Protein AF-A0A077KH22-F1 (afdb_monomer)

Solvent-accessible surface area (backbone atoms only — not comparable to full-atom values): 8901 Å² total; per-residue (Å²): 128,93,53,77,52,71,48,77,48,68,54,92,74,50,65,36,35,43,38,36,34,45,37,83,42,93,84,79,79,51,60,38,24,36,60,48,48,27,46,77,90,36,77,62,82,48,99,88,53,54,75,85,43,90,80,52,49,30,81,56,78,64,89,52,60,59,53,53,29,95,81,45,54,35,35,55,42,87,65,71,51,27,41,34,34,63,87,80,67,49,74,44,77,48,90,67,95,72,67,59,94,87,30,48,66,65,36,44,47,60,58,83,62,29,43,37,40,38,29,36,34,34,44,38,40,33,34,71,81,80,70,44,79,47,78,50,78,51,56,88,93,77,55,74,69,71,89,129

Mean predicted aligned error: 6.46 Å

Nearest PDB structures (foldseek):
  8iyj-assembly1_f  TM=4.810E-01  e=1.168E-01  Mus musculus
  2j04-assembly2_C  TM=4.618E-01  e=8.904E-02  Saccharomyces cerevisiae
  4czv-assembly2_B  TM=4.093E-01  e=1.233E-01  Neurospora crassa
  3va6-assembly1_A  TM=2.399E-01  e=5.466E-02  Bacteroides thetaiotaomicron
  4d0k-assembly1_A  TM=2.695E-01  e=8.904E-02  Thermochaetoides thermophila

Foldseek 3Di:
DDPQPKDWDADPPFRKIKIWGWDQPPPPRQIFIQIFIDHPNHTDDDPLQDNVDPNHGASADCPQEDQAAPVRQWGFDRRQTWIAGPVVRDIDHDHDPDDCPPWYWQHWDHDPQWIWTHTQFWTWIARNVVRDIDIDGHDPPPGGDDRD

Secondary structure (DSSP, 8-state):
-----EEEEE-SSSSEEEEEEEEE-TTT--EEEEEEEEETTEEPP-TT--TT-TT-SBSS--TT---B-TTSSEEEETTTTEEEETTT--EEE---SS-GGGS-EEEEEEETTEEEEEETTEEEEEETTTTEEEEEE--TTT------

Sequence (148 aa):
MQLNQLHIFKSKFHDIQLITTELDEPHYGYEIWKCRLYINGVVFHHEYLNYENKFFGLPENLENFVLESSNGKFVFIPYGLLVLNTENQELKKYDKTIENYNNKFISNLFLNDFLIVLNQRVICIVDMVKNRFIEEIYSYQKLVFEKM

Structure (mmCIF, N/CA/C/O backbone):
data_AF-A0A077KH22-F1
#
_entry.id   AF-A0A077KH22-F1
#
loop_
_atom_site.group_PDB
_atom_site.id
_atom_site.type_symbol
_atom_site.label_atom_id
_atom_site.label_alt_id
_atom_site.label_comp_id
_atom_site.label_asym_id
_atom_site.label_entity_id
_atom_site.label_seq_id
_atom_site.pdbx_PDB_ins_code
_atom_site.Cartn_x
_atom_site.Cartn_y
_atom_site.Cartn_z
_atom_site.occupancy
_atom_site.B_iso_or_equiv
_atom_site.auth_seq_id
_atom_site.auth_comp_id
_atom_site.auth_asym_id
_atom_site.auth_atom_id
_atom_site.pdbx_PDB_model_num
ATOM 1 N N . MET A 1 1 ? 7.320 -24.176 -11.252 1.00 42.28 1 MET A N 1
ATOM 2 C CA . MET A 1 1 ? 7.177 -25.219 -10.201 1.00 42.28 1 MET A CA 1
ATOM 3 C C . MET A 1 1 ? 6.332 -24.536 -9.144 1.00 42.28 1 MET A C 1
ATOM 5 O O . MET A 1 1 ? 6.756 -23.483 -8.713 1.00 42.28 1 MET A O 1
ATOM 9 N N . GLN A 1 2 ? 5.106 -24.993 -8.856 1.00 39.06 2 GLN A N 1
ATOM 10 C CA . GLN A 1 2 ? 4.107 -24.182 -8.130 1.00 39.06 2 GLN A CA 1
ATOM 11 C C . GLN A 1 2 ? 4.605 -23.718 -6.750 1.00 39.06 2 GLN A C 1
ATOM 13 O O . GLN A 1 2 ? 4.565 -24.481 -5.787 1.00 39.06 2 GLN A O 1
ATOM 18 N N . LEU A 1 3 ? 5.005 -22.452 -6.650 1.00 50.75 3 LEU A N 1
ATOM 19 C CA . LEU A 1 3 ? 5.062 -21.723 -5.392 1.00 50.75 3 LEU A CA 1
ATOM 20 C C . LEU A 1 3 ? 3.729 -20.991 -5.250 1.00 50.75 3 LEU A C 1
ATOM 22 O O . LEU A 1 3 ? 3.586 -19.841 -5.630 1.00 50.75 3 LEU A O 1
ATOM 26 N N . ASN A 1 4 ? 2.716 -21.685 -4.728 1.00 62.91 4 ASN A N 1
ATOM 27 C CA . ASN A 1 4 ? 1.493 -21.028 -4.259 1.00 62.91 4 ASN A CA 1
ATOM 28 C C . ASN A 1 4 ? 1.738 -20.483 -2.844 1.00 62.91 4 ASN A C 1
ATOM 30 O O . ASN A 1 4 ? 0.989 -20.798 -1.914 1.00 62.91 4 ASN A O 1
ATOM 34 N N . GLN A 1 5 ? 2.839 -19.753 -2.646 1.00 75.06 5 GLN A N 1
ATOM 35 C CA . GLN A 1 5 ? 3.127 -19.183 -1.343 1.00 75.06 5 GLN A CA 1
ATOM 36 C C . GLN A 1 5 ? 2.192 -17.996 -1.125 1.00 75.06 5 GLN A C 1
ATOM 38 O O . GLN A 1 5 ? 2.105 -17.057 -1.921 1.00 75.06 5 GLN A O 1
ATOM 43 N N . LEU A 1 6 ? 1.418 -18.101 -0.052 1.00 85.19 6 LEU A N 1
ATOM 44 C CA . LEU A 1 6 ? 0.426 -17.120 0.335 1.00 85.19 6 LEU A CA 1
ATOM 45 C C . LEU A 1 6 ? 0.990 -16.295 1.486 1.00 85.19 6 LEU A C 1
ATOM 47 O O . LEU A 1 6 ? 1.309 -16.839 2.544 1.00 85.19 6 LEU A O 1
ATOM 51 N N . HIS A 1 7 ? 1.077 -14.983 1.290 1.00 88.75 7 HIS A N 1
ATOM 52 C CA . HIS A 1 7 ? 1.524 -14.049 2.319 1.00 88.75 7 HIS A CA 1
ATOM 53 C C . HIS A 1 7 ? 0.345 -13.212 2.788 1.00 88.75 7 HIS A C 1
ATOM 55 O O . HIS A 1 7 ? -0.367 -12.611 1.981 1.00 88.75 7 HIS A O 1
ATOM 61 N N . ILE A 1 8 ? 0.133 -13.185 4.101 1.00 93.38 8 ILE A N 1
ATOM 62 C CA . ILE A 1 8 ? -0.979 -12.473 4.726 1.00 93.38 8 ILE A CA 1
ATOM 63 C C . ILE A 1 8 ? -0.416 -11.369 5.607 1.00 93.38 8 ILE A C 1
ATOM 65 O O . ILE A 1 8 ? 0.238 -11.642 6.612 1.00 93.38 8 ILE A O 1
ATOM 69 N N . PHE A 1 9 ? -0.755 -10.131 5.274 1.00 94.56 9 PHE A N 1
ATOM 70 C CA . PHE A 1 9 ? -0.502 -8.971 6.113 1.00 94.56 9 PHE A CA 1
ATOM 71 C C . PHE A 1 9 ? -1.811 -8.598 6.800 1.00 94.56 9 PHE A C 1
ATOM 73 O O . PHE A 1 9 ? -2.798 -8.298 6.127 1.00 94.56 9 PHE A O 1
ATOM 80 N N . LYS A 1 10 ? -1.839 -8.649 8.133 1.00 96.69 10 LYS A 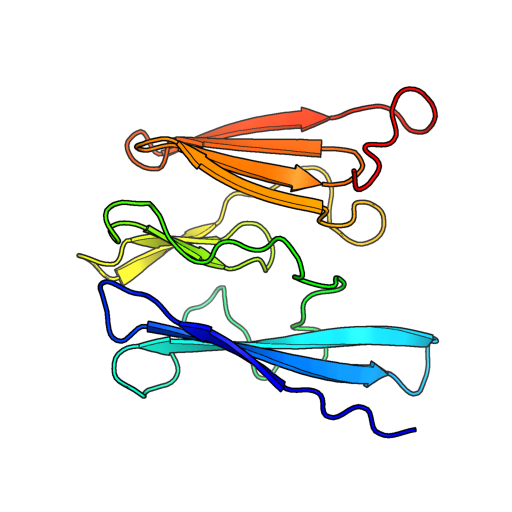N 1
ATOM 81 C CA . LYS A 1 10 ? -3.029 -8.334 8.933 1.00 96.69 10 LYS A CA 1
ATOM 82 C C . LYS A 1 10 ? -2.838 -7.027 9.682 1.00 96.69 10 LYS A C 1
ATOM 84 O O . LYS A 1 10 ? -1.777 -6.803 10.265 1.00 96.69 10 LYS A O 1
ATOM 89 N N . SER A 1 11 ? -3.881 -6.206 9.681 1.00 96.94 11 SER A N 1
ATOM 90 C CA . SER A 1 11 ? -3.982 -5.051 10.563 1.00 96.94 11 SER A CA 1
ATOM 91 C C . SER A 1 11 ? -4.074 -5.514 12.020 1.00 96.94 11 SER A C 1
ATOM 93 O O . SER A 1 11 ? -4.650 -6.558 12.332 1.00 96.94 11 SER A O 1
ATOM 95 N N . LYS A 1 12 ? -3.469 -4.740 12.918 1.00 96.56 12 LYS A N 1
ATOM 96 C CA . LYS A 1 12 ? -3.528 -4.886 14.375 1.00 96.56 12 LYS A CA 1
ATOM 97 C C . LYS A 1 12 ? -4.719 -4.138 14.970 1.00 96.56 12 LYS A C 1
ATOM 99 O O . LYS A 1 12 ? -5.110 -4.443 16.093 1.00 96.56 12 LYS A O 1
ATOM 104 N N . PHE A 1 13 ? -5.259 -3.152 14.251 1.00 96.56 13 PHE A N 1
ATOM 105 C CA . PHE A 1 13 ? -6.275 -2.223 14.755 1.00 96.56 13 PHE A CA 1
ATOM 106 C C . PHE A 1 13 ? -7.666 -2.465 14.167 1.00 96.56 13 PHE A C 1
ATOM 108 O O . PHE A 1 13 ? -8.667 -2.159 14.814 1.00 96.56 13 PHE A O 1
ATOM 115 N N . HIS A 1 14 ? -7.739 -3.021 12.959 1.00 96.25 14 HIS A N 1
ATOM 116 C CA . HIS A 1 14 ? -8.974 -3.194 12.205 1.00 96.25 14 HIS A CA 1
ATOM 117 C C . HIS A 1 14 ? -9.060 -4.607 11.622 1.00 96.25 14 HIS A C 1
ATOM 119 O O . HIS A 1 14 ? -8.042 -5.275 11.438 1.00 96.25 14 HIS A O 1
ATOM 125 N N . ASP A 1 15 ? -10.268 -5.062 11.278 1.00 96.81 15 ASP A N 1
ATOM 126 C CA . ASP A 1 15 ? -10.445 -6.291 10.493 1.00 96.81 15 ASP A CA 1
ATOM 127 C C . ASP A 1 15 ? -10.116 -6.013 9.019 1.00 96.81 15 ASP A C 1
ATOM 129 O O . ASP A 1 15 ? -10.988 -5.914 8.155 1.00 96.81 15 ASP A O 1
ATOM 133 N N . ILE A 1 16 ? -8.830 -5.777 8.760 1.00 97.81 16 ILE A N 1
ATOM 134 C CA . ILE A 1 16 ? -8.269 -5.503 7.442 1.00 97.81 16 ILE A CA 1
ATOM 135 C C . ILE A 1 16 ? -7.111 -6.462 7.205 1.00 97.81 16 ILE A C 1
ATOM 137 O O . ILE A 1 16 ? -6.222 -6.623 8.046 1.00 97.81 16 ILE A O 1
ATOM 141 N N . GLN A 1 17 ? -7.092 -7.074 6.026 1.00 97.25 17 GLN A N 1
ATOM 142 C CA . GLN A 1 17 ? -5.994 -7.930 5.600 1.00 97.25 17 GLN A CA 1
ATOM 143 C C . GLN A 1 17 ? -5.663 -7.703 4.127 1.00 97.25 17 GLN A C 1
ATOM 145 O O . GLN A 1 17 ? -6.548 -7.631 3.274 1.00 97.25 17 GLN A O 1
ATOM 150 N N . LEU A 1 18 ? -4.370 -7.632 3.829 1.00 95.19 18 LEU A N 1
ATOM 151 C CA . LEU A 1 18 ? -3.843 -7.712 2.476 1.00 95.19 18 LEU A CA 1
ATOM 152 C C . LEU A 1 18 ? -3.293 -9.121 2.282 1.00 95.19 18 LEU A C 1
ATOM 154 O O . LEU A 1 18 ? -2.362 -9.539 2.969 1.00 95.19 18 LEU A O 1
ATOM 158 N N . ILE A 1 19 ? -3.881 -9.856 1.349 1.00 93.12 19 ILE A N 1
ATOM 159 C CA . ILE A 1 19 ? -3.411 -11.185 0.971 1.00 93.12 19 ILE A CA 1
ATOM 160 C C . ILE A 1 19 ? -2.682 -11.053 -0.351 1.00 93.12 19 ILE A C 1
ATOM 162 O O . ILE A 1 19 ? -3.231 -10.494 -1.301 1.00 93.12 19 ILE A O 1
ATOM 166 N N . THR A 1 20 ? -1.467 -11.587 -0.413 1.00 89.69 20 THR A N 1
ATOM 167 C CA . THR A 1 20 ? -0.714 -11.715 -1.656 1.00 89.69 20 THR A CA 1
ATOM 168 C C . THR A 1 20 ? -0.422 -13.176 -1.971 1.00 89.69 20 THR A C 1
ATOM 170 O O . THR A 1 20 ? -0.312 -14.010 -1.072 1.00 89.69 20 THR A O 1
ATOM 173 N N . THR A 1 21 ? -0.387 -13.511 -3.254 1.00 86.31 21 THR A N 1
ATOM 174 C CA . THR A 1 21 ? -0.139 -14.868 -3.743 1.00 86.31 21 THR A CA 1
ATOM 175 C C . THR A 1 21 ? 0.864 -14.798 -4.875 1.00 86.31 21 THR A C 1
ATOM 177 O O . THR A 1 21 ? 0.618 -14.115 -5.873 1.00 86.31 21 THR A O 1
ATOM 180 N N . GLU A 1 22 ? 1.976 -15.500 -4.698 1.00 80.56 22 GLU A N 1
ATOM 181 C CA . GLU A 1 22 ? 2.997 -15.683 -5.723 1.00 80.56 22 GLU A CA 1
ATOM 182 C C . GLU A 1 22 ? 2.415 -16.467 -6.906 1.00 80.56 22 GLU A C 1
ATOM 184 O O . GLU A 1 22 ? 1.753 -17.492 -6.724 1.00 80.56 22 GLU A O 1
ATOM 189 N N . LEU A 1 23 ? 2.625 -15.966 -8.125 1.00 75.44 23 LEU A N 1
ATOM 190 C CA . LEU A 1 23 ? 2.341 -16.689 -9.359 1.00 75.44 23 LEU A CA 1
ATOM 191 C C . LEU A 1 23 ? 3.603 -16.728 -10.227 1.00 75.44 23 LEU A C 1
ATOM 193 O O . LEU A 1 23 ? 4.143 -15.687 -10.606 1.00 75.44 23 LEU A O 1
ATOM 197 N N . ASP A 1 24 ? 4.005 -17.940 -10.611 1.00 65.31 24 ASP A N 1
ATOM 198 C CA . ASP A 1 24 ? 4.915 -18.166 -11.737 1.00 65.31 24 ASP A CA 1
ATOM 199 C C . ASP A 1 24 ? 4.183 -17.727 -13.018 1.00 65.31 24 ASP A C 1
ATOM 201 O O . ASP A 1 24 ? 3.245 -18.409 -13.445 1.00 65.31 24 ASP A O 1
ATOM 205 N N . GLU A 1 25 ? 4.565 -16.608 -13.646 1.00 60.59 25 GLU A N 1
ATOM 206 C CA . GLU A 1 25 ? 4.010 -16.263 -14.957 1.00 60.59 25 GLU A CA 1
ATOM 207 C C . GLU A 1 25 ? 4.704 -17.109 -16.049 1.00 60.59 25 GLU A C 1
ATOM 209 O O . GLU A 1 25 ? 5.901 -16.946 -16.310 1.00 60.59 25 GLU A O 1
ATOM 214 N N . PRO A 1 26 ? 3.985 -18.020 -16.734 1.00 52.56 26 PRO A N 1
ATOM 215 C CA . PRO A 1 26 ? 4.604 -19.080 -17.533 1.00 52.56 26 PRO A CA 1
ATOM 216 C C . PRO A 1 26 ? 5.203 -18.624 -18.874 1.00 52.56 26 PRO A C 1
ATOM 218 O O . PRO A 1 26 ? 5.710 -19.462 -19.620 1.00 52.56 26 PRO A O 1
ATOM 221 N N . HIS A 1 27 ? 5.109 -17.342 -19.244 1.00 53.00 27 HIS A N 1
ATOM 222 C CA . HIS A 1 27 ? 5.415 -16.885 -20.610 1.00 53.00 27 HIS A CA 1
ATOM 223 C C . HIS A 1 27 ? 6.534 -15.844 -20.716 1.00 53.00 27 HIS A C 1
ATOM 225 O O . HIS A 1 27 ? 7.167 -15.775 -21.768 1.00 53.00 27 HIS A O 1
ATOM 231 N N . TYR A 1 28 ? 6.827 -15.091 -19.649 1.00 55.22 28 TYR A N 1
ATOM 232 C CA . TYR A 1 28 ? 7.829 -14.015 -19.690 1.00 55.22 28 TYR A CA 1
ATOM 233 C C . TYR A 1 28 ? 8.870 -14.070 -18.563 1.00 55.22 28 TYR A C 1
ATOM 235 O O . TYR A 1 28 ? 9.783 -13.249 -18.551 1.00 55.22 28 TYR A O 1
ATOM 243 N N . GLY A 1 29 ? 8.782 -15.048 -17.650 1.00 56.94 29 GLY A N 1
ATOM 244 C CA . GLY A 1 29 ? 9.763 -15.232 -16.573 1.00 56.94 29 GLY A CA 1
ATOM 245 C C . GLY A 1 29 ? 9.709 -14.163 -15.476 1.00 56.94 29 GLY A C 1
ATOM 246 O O . GLY A 1 29 ? 10.658 -14.046 -14.705 1.00 56.94 29 GLY A O 1
ATOM 247 N N . TYR A 1 30 ? 8.626 -13.384 -15.409 1.00 58.28 30 TYR A N 1
ATOM 248 C CA . TYR A 1 30 ? 8.380 -12.445 -14.321 1.00 58.28 30 TYR A CA 1
ATOM 249 C C . TYR A 1 30 ? 7.520 -13.102 -13.243 1.00 58.28 30 TYR A C 1
ATOM 251 O O . TYR A 1 30 ? 6.499 -13.726 -13.525 1.00 58.28 30 TYR A O 1
ATOM 259 N N . GLU A 1 31 ? 7.939 -12.937 -11.997 1.00 66.31 31 GLU A N 1
ATOM 260 C CA . GLU A 1 31 ? 7.152 -13.309 -10.830 1.00 66.31 31 GLU A CA 1
ATOM 261 C C . GLU A 1 31 ? 6.110 -12.209 -10.590 1.00 66.31 31 GLU A C 1
ATOM 263 O O . GLU A 1 31 ? 6.464 -11.048 -10.367 1.00 66.31 31 GLU A O 1
ATOM 268 N N . ILE A 1 32 ? 4.822 -12.545 -10.692 1.00 75.19 32 ILE A N 1
ATOM 269 C CA . ILE A 1 32 ? 3.730 -11.599 -10.435 1.00 75.19 32 ILE A CA 1
ATOM 270 C C . ILE A 1 32 ? 3.031 -12.024 -9.156 1.00 75.19 32 ILE A C 1
ATOM 272 O O . ILE A 1 32 ? 2.532 -13.140 -9.040 1.00 75.19 32 ILE A O 1
ATOM 276 N N . TRP A 1 33 ? 2.925 -11.100 -8.212 1.00 81.25 33 TRP A N 1
ATOM 277 C CA . TRP A 1 33 ? 2.243 -11.338 -6.952 1.00 81.25 33 TRP A CA 1
ATOM 278 C C . TRP A 1 33 ? 0.832 -10.772 -7.046 1.00 81.25 33 TRP A C 1
ATOM 280 O O . TRP A 1 33 ? 0.628 -9.557 -7.063 1.00 81.25 33 TRP A O 1
ATOM 290 N N . LYS A 1 34 ? -0.189 -11.626 -7.110 1.00 86.94 34 LYS A N 1
ATOM 291 C CA . LYS A 1 34 ? -1.577 -11.148 -7.015 1.00 86.94 34 LYS A CA 1
ATOM 292 C C . LYS A 1 34 ? -1.820 -10.620 -5.617 1.00 86.94 34 LYS A C 1
ATOM 294 O O . LYS A 1 34 ? -1.402 -11.259 -4.663 1.00 86.94 34 LYS A O 1
ATOM 299 N N . CYS A 1 35 ? -2.525 -9.501 -5.484 1.00 89.56 35 CYS A N 1
ATOM 300 C CA . CYS A 1 35 ? -2.934 -8.986 -4.182 1.00 89.56 35 CYS A CA 1
ATOM 301 C C . CYS A 1 35 ? -4.455 -8.819 -4.101 1.00 89.56 35 CYS A C 1
ATOM 303 O O . CYS A 1 35 ? -5.119 -8.550 -5.099 1.00 89.56 35 CYS A O 1
ATOM 305 N N . ARG A 1 36 ? -5.024 -9.005 -2.910 1.00 93.81 36 ARG A N 1
ATOM 306 C CA . ARG A 1 36 ? -6.427 -8.713 -2.596 1.00 93.81 36 ARG A CA 1
ATOM 307 C C . ARG A 1 36 ? -6.513 -8.086 -1.219 1.00 93.81 36 ARG A C 1
ATOM 309 O O . ARG A 1 36 ? -5.922 -8.601 -0.270 1.00 93.81 36 ARG A O 1
ATOM 316 N N . LEU A 1 37 ? -7.254 -6.989 -1.124 1.00 96.12 37 LEU A N 1
ATOM 317 C CA . LEU A 1 37 ? -7.562 -6.345 0.142 1.00 96.12 37 LEU A CA 1
ATOM 318 C C . LEU A 1 37 ? -8.917 -6.852 0.626 1.00 96.12 37 LEU A C 1
ATOM 320 O O . LEU A 1 37 ? -9.874 -6.889 -0.146 1.00 96.12 37 LEU A O 1
ATOM 324 N N . TYR A 1 38 ? -8.996 -7.217 1.898 1.00 97.44 38 TYR A N 1
ATOM 325 C CA . TYR A 1 38 ? -10.247 -7.558 2.555 1.00 97.44 38 TYR A CA 1
ATOM 326 C C . TYR A 1 38 ? -10.478 -6.620 3.730 1.00 97.44 38 TYR A C 1
ATOM 328 O O . TYR A 1 38 ? -9.536 -6.301 4.457 1.00 97.44 38 TYR A O 1
ATOM 336 N N . ILE A 1 39 ? -11.734 -6.229 3.917 1.00 96.81 39 ILE A N 1
ATOM 337 C CA . ILE A 1 39 ? -12.224 -5.452 5.052 1.00 96.81 39 ILE A CA 1
ATOM 338 C C . ILE A 1 39 ? -13.440 -6.192 5.609 1.00 96.81 39 ILE A C 1
ATOM 340 O O . ILE A 1 39 ? -14.357 -6.529 4.859 1.00 96.81 39 ILE A O 1
ATOM 344 N N . ASN A 1 40 ? -13.447 -6.467 6.913 1.00 96.88 40 ASN A N 1
ATOM 345 C CA . ASN A 1 40 ? -14.494 -7.238 7.591 1.00 96.88 40 ASN A CA 1
ATOM 346 C C . ASN A 1 40 ? -14.747 -8.610 6.930 1.00 96.88 40 ASN A C 1
ATOM 348 O O . ASN A 1 40 ? -15.888 -9.013 6.704 1.00 96.88 40 ASN A O 1
ATOM 352 N N . GLY A 1 41 ? -13.672 -9.286 6.513 1.00 95.62 41 GLY A N 1
ATOM 353 C CA . GLY A 1 41 ? -13.732 -10.572 5.809 1.00 95.62 41 GLY A CA 1
ATOM 354 C C . GLY A 1 41 ? -14.226 -10.532 4.354 1.00 95.62 41 GLY A C 1
ATOM 355 O O . GLY A 1 41 ? -14.226 -11.573 3.698 1.00 95.62 41 GLY A O 1
ATOM 356 N N . VAL A 1 42 ? -14.600 -9.368 3.812 1.00 96.44 42 VAL A N 1
ATOM 357 C CA . VAL A 1 42 ? -15.106 -9.210 2.436 1.00 96.44 42 VAL A CA 1
ATOM 358 C C . VAL A 1 42 ? -14.066 -8.516 1.560 1.00 96.44 42 VAL A C 1
ATOM 360 O O . VAL A 1 42 ? -13.354 -7.632 2.026 1.00 96.44 42 VAL A O 1
ATOM 363 N N . VAL A 1 43 ? -13.966 -8.908 0.285 1.00 96.31 43 VAL A N 1
ATOM 364 C CA . VAL A 1 43 ? -13.077 -8.249 -0.686 1.00 96.31 43 VAL A CA 1
ATOM 365 C C . VAL A 1 43 ? -13.481 -6.782 -0.845 1.00 96.31 43 VAL A C 1
ATOM 367 O O . VAL A 1 43 ? -14.636 -6.474 -1.134 1.00 96.31 43 VAL A O 1
ATOM 370 N N . PHE A 1 44 ? -12.526 -5.872 -0.667 1.00 96.38 44 PHE A N 1
ATOM 371 C CA . PHE A 1 44 ? -12.757 -4.441 -0.823 1.00 96.38 44 PHE A CA 1
ATOM 372 C C . PHE A 1 44 ? -12.661 -4.034 -2.292 1.00 96.38 44 PHE A C 1
ATOM 374 O O . PHE A 1 44 ? -11.599 -4.134 -2.904 1.00 96.38 44 PHE A O 1
ATOM 381 N N . HIS A 1 45 ? -13.763 -3.551 -2.859 1.00 94.94 45 HIS A N 1
ATOM 382 C CA . HIS A 1 45 ? -13.822 -3.138 -4.257 1.00 94.94 45 HIS A CA 1
ATOM 383 C C . HIS A 1 45 ? -13.632 -1.626 -4.401 1.00 94.94 45 HIS A C 1
ATOM 385 O O . HIS A 1 45 ? -14.312 -0.841 -3.747 1.00 94.94 45 HIS A O 1
ATOM 391 N N . HIS A 1 46 ? -12.737 -1.224 -5.302 1.00 95.12 46 HIS A N 1
ATOM 392 C CA . HIS A 1 46 ? -12.516 0.171 -5.680 1.00 95.12 46 HIS A CA 1
ATOM 393 C C . HIS A 1 46 ? -12.067 0.247 -7.141 1.00 95.12 46 HIS A C 1
ATOM 395 O O . HIS A 1 46 ? -11.442 -0.688 -7.639 1.00 95.12 46 HIS A O 1
ATOM 401 N N . GLU A 1 47 ? -12.294 1.376 -7.815 1.00 92.62 47 GLU A N 1
ATOM 402 C CA . GLU A 1 47 ? -11.875 1.586 -9.215 1.00 92.62 47 GLU A CA 1
ATOM 403 C C . GLU A 1 47 ? -10.357 1.430 -9.441 1.00 92.62 47 GLU A C 1
ATOM 405 O O . GLU A 1 47 ? -9.915 1.085 -10.535 1.00 92.62 47 GLU A O 1
ATOM 410 N N . TYR A 1 48 ? -9.552 1.605 -8.389 1.00 92.38 48 TYR A N 1
ATOM 411 C CA . TYR A 1 48 ? -8.094 1.448 -8.425 1.00 92.38 48 TYR A CA 1
ATOM 412 C C . TYR A 1 48 ? -7.631 0.000 -8.201 1.00 92.38 48 TYR A C 1
ATOM 414 O O . TYR A 1 48 ? -6.454 -0.308 -8.387 1.00 92.38 48 TYR A O 1
ATOM 422 N N . LEU A 1 49 ? -8.539 -0.897 -7.807 1.00 91.75 49 LEU A N 1
ATOM 423 C CA . LEU A 1 49 ? -8.253 -2.275 -7.414 1.00 91.75 49 LEU A CA 1
ATOM 424 C C . LEU A 1 49 ? -8.956 -3.247 -8.369 1.00 91.75 49 LEU A C 1
ATOM 426 O O . LEU A 1 49 ? -10.035 -3.767 -8.093 1.00 91.75 49 LEU A O 1
ATOM 430 N N . ASN A 1 50 ? -8.336 -3.486 -9.526 1.00 89.50 50 ASN A N 1
ATOM 431 C CA . ASN A 1 50 ? -8.901 -4.328 -10.580 1.00 89.50 50 ASN A CA 1
ATOM 432 C C . ASN A 1 50 ? -8.432 -5.787 -10.465 1.00 89.50 50 ASN A C 1
ATOM 434 O O . ASN A 1 50 ? -7.609 -6.251 -11.253 1.00 89.50 50 ASN A O 1
ATOM 438 N N . TYR A 1 51 ? -8.974 -6.515 -9.488 1.00 88.69 51 TYR A N 1
ATOM 439 C CA . TYR A 1 51 ? -8.581 -7.900 -9.198 1.00 88.69 51 TYR A CA 1
ATOM 440 C C . TYR A 1 51 ? -8.804 -8.894 -10.347 1.00 88.69 51 TYR A C 1
ATOM 442 O O . TYR A 1 51 ? -8.139 -9.929 -10.382 1.00 88.69 51 TYR A O 1
ATOM 450 N N . GLU A 1 52 ? -9.705 -8.584 -11.279 1.00 85.25 52 GLU A N 1
ATOM 451 C CA . GLU A 1 52 ? -10.015 -9.431 -12.438 1.00 85.25 52 GLU A CA 1
ATOM 452 C C . GLU A 1 52 ? -9.006 -9.256 -13.582 1.00 85.25 52 GLU A C 1
ATOM 454 O O . GLU A 1 52 ? -8.899 -10.100 -14.475 1.00 85.25 52 GLU A O 1
ATOM 459 N N . ASN A 1 53 ? -8.222 -8.172 -13.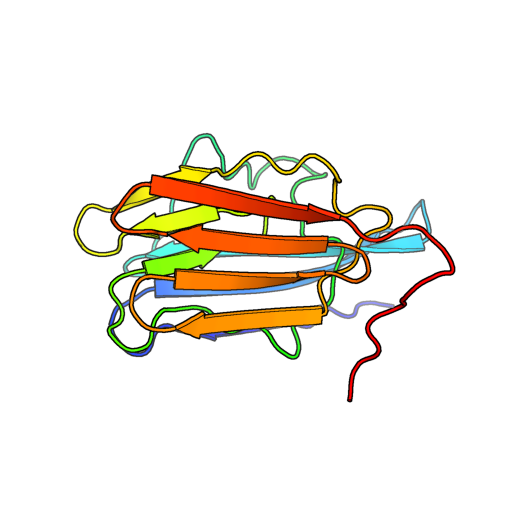576 1.00 82.75 53 ASN A N 1
ATOM 460 C CA . ASN A 1 53 ? -7.211 -7.955 -14.599 1.00 82.75 53 ASN A CA 1
ATOM 461 C C . ASN A 1 53 ? -6.026 -8.914 -14.397 1.00 82.75 53 ASN A C 1
ATOM 463 O O . ASN A 1 53 ? -5.369 -8.956 -13.353 1.00 82.75 53 ASN A O 1
ATOM 467 N N . LYS A 1 54 ? -5.688 -9.666 -15.449 1.00 73.06 54 LYS A N 1
ATOM 468 C CA . LYS A 1 54 ? -4.550 -10.594 -15.444 1.00 73.06 54 LYS A CA 1
ATOM 469 C C . LYS A 1 54 ? -3.203 -9.915 -15.165 1.00 73.06 54 LYS A C 1
ATOM 471 O O . LYS A 1 54 ? -2.334 -10.567 -14.601 1.00 73.06 54 LYS A O 1
ATOM 476 N N . PHE A 1 55 ? -3.066 -8.622 -15.444 1.00 73.56 55 PHE A N 1
ATOM 477 C CA . PHE A 1 55 ? -1.867 -7.832 -15.145 1.00 73.56 55 PHE A CA 1
ATOM 478 C C . PHE A 1 55 ? -1.937 -7.082 -13.811 1.00 73.56 55 PHE A C 1
ATOM 480 O O . PHE A 1 55 ? -0.966 -6.448 -13.415 1.00 73.56 55 PHE A O 1
ATOM 487 N N . PHE A 1 56 ? -3.066 -7.149 -13.096 1.00 79.62 56 PHE A N 1
ATOM 488 C CA . PHE A 1 56 ? -3.148 -6.604 -11.747 1.00 79.62 56 PHE A CA 1
ATOM 489 C C . PHE A 1 56 ? -2.319 -7.473 -10.812 1.00 79.62 56 PHE A C 1
ATOM 491 O O . PHE A 1 56 ? -2.639 -8.642 -10.595 1.00 79.62 56 PHE A O 1
ATOM 498 N N . GLY A 1 57 ? -1.242 -6.921 -10.286 1.00 75.62 57 GLY A N 1
ATOM 499 C CA . GLY A 1 57 ? -0.327 -7.626 -9.413 1.00 75.62 57 GLY A CA 1
ATOM 500 C C . GLY A 1 57 ? 0.838 -6.731 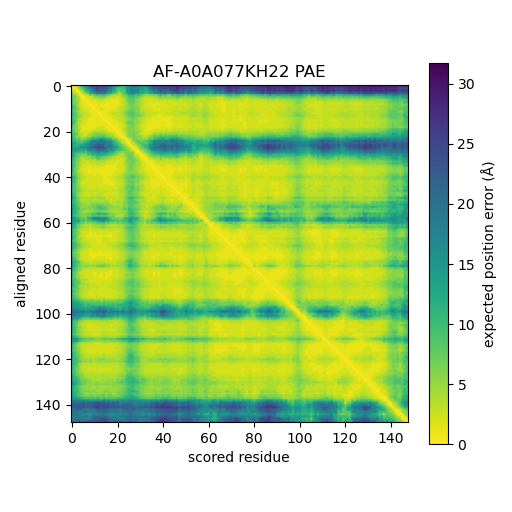-9.037 1.00 75.62 57 GLY A C 1
ATOM 501 O O . GLY A 1 57 ? 1.077 -5.691 -9.650 1.00 75.62 57 GLY A O 1
ATOM 502 N N . LEU A 1 58 ? 1.532 -7.129 -7.988 1.00 79.00 58 LEU A N 1
ATOM 503 C CA . LEU A 1 58 ? 2.742 -6.497 -7.513 1.00 79.00 58 LEU A CA 1
ATOM 504 C C . LEU A 1 58 ? 3.918 -7.184 -8.219 1.00 79.00 58 LEU A C 1
ATOM 506 O O . LEU A 1 58 ? 3.967 -8.414 -8.238 1.00 79.00 58 LEU A O 1
ATOM 510 N N . PRO A 1 59 ? 4.861 -6.435 -8.802 1.00 65.38 59 PRO A N 1
ATOM 511 C CA . PRO A 1 59 ? 6.037 -7.026 -9.438 1.00 65.38 59 PRO A CA 1
ATOM 512 C C . PRO A 1 59 ? 7.141 -7.403 -8.426 1.00 65.38 59 PRO A C 1
ATOM 514 O O . PRO A 1 59 ? 8.295 -7.587 -8.811 1.00 65.38 59 PRO A O 1
ATOM 517 N N . GLU A 1 60 ? 6.842 -7.408 -7.122 1.00 72.00 60 GLU A N 1
ATOM 518 C CA . GLU A 1 60 ? 7.841 -7.243 -6.063 1.00 72.00 60 GLU A CA 1
ATOM 519 C C . GLU A 1 60 ? 7.524 -8.064 -4.804 1.00 72.00 60 GLU A C 1
ATOM 521 O O . GLU A 1 60 ? 6.373 -8.152 -4.375 1.00 72.00 60 GLU A O 1
ATOM 526 N N . ASN A 1 61 ? 8.582 -8.597 -4.184 1.00 72.69 61 ASN A N 1
ATOM 527 C CA . ASN A 1 61 ? 8.549 -9.247 -2.875 1.00 72.69 61 ASN A CA 1
ATOM 528 C C . ASN A 1 61 ? 8.349 -8.195 -1.764 1.00 72.69 61 ASN A C 1
ATOM 530 O O . ASN A 1 61 ? 9.053 -7.185 -1.707 1.00 72.69 61 ASN A O 1
ATOM 534 N N . LEU A 1 62 ? 7.397 -8.454 -0.867 1.00 83.50 62 LEU A N 1
ATOM 535 C CA . LEU A 1 62 ? 6.976 -7.567 0.219 1.00 83.50 62 LEU A CA 1
ATOM 536 C C . LEU A 1 62 ? 7.622 -7.889 1.582 1.00 83.50 62 LEU A C 1
ATOM 538 O O . LEU A 1 62 ? 7.025 -7.644 2.625 1.00 83.50 62 LEU A O 1
ATOM 542 N N . GLU A 1 63 ? 8.834 -8.435 1.614 1.00 84.00 63 GLU A N 1
ATOM 543 C CA . GLU A 1 63 ? 9.479 -8.885 2.858 1.00 84.00 63 GLU A CA 1
ATOM 544 C C . GLU A 1 63 ? 9.556 -7.815 3.966 1.00 84.00 63 GLU A C 1
ATOM 546 O O . GLU A 1 63 ? 9.284 -8.111 5.126 1.00 84.00 63 GLU A O 1
ATOM 551 N N . ASN A 1 64 ? 9.863 -6.561 3.611 1.00 89.69 64 ASN A N 1
ATOM 552 C CA . ASN A 1 64 ? 9.947 -5.430 4.551 1.00 89.69 64 ASN A CA 1
ATOM 553 C C . ASN A 1 64 ? 8.696 -4.537 4.526 1.00 89.69 64 ASN A C 1
ATOM 555 O O . ASN A 1 64 ? 8.768 -3.332 4.790 1.00 89.69 64 ASN A O 1
ATOM 559 N N . PHE A 1 65 ? 7.559 -5.091 4.121 1.00 93.50 65 PHE A N 1
ATOM 560 C CA . PHE A 1 65 ? 6.321 -4.340 4.006 1.00 93.50 65 PHE A CA 1
ATOM 561 C C . PHE A 1 65 ? 5.647 -4.143 5.364 1.00 93.50 65 PHE A C 1
ATOM 563 O O . PHE A 1 65 ? 5.461 -5.077 6.146 1.00 93.50 65 PHE A O 1
ATOM 570 N N . VAL A 1 66 ? 5.215 -2.910 5.608 1.00 95.44 66 VAL A N 1
ATOM 571 C CA . VAL A 1 66 ? 4.401 -2.531 6.760 1.00 95.44 66 VAL A CA 1
ATOM 572 C C . VAL A 1 66 ? 3.026 -2.125 6.250 1.00 95.44 66 VAL A C 1
ATOM 574 O O . VAL A 1 66 ? 2.895 -1.150 5.514 1.00 95.44 66 VAL A O 1
ATOM 577 N N . LEU A 1 67 ? 1.992 -2.862 6.653 1.00 96.31 67 LEU A N 1
ATOM 578 C CA . LEU A 1 67 ? 0.637 -2.654 6.140 1.00 96.31 67 LEU A CA 1
ATOM 579 C C . LEU A 1 67 ? 0.030 -1.313 6.560 1.00 96.31 67 LEU A C 1
ATOM 581 O O . LEU A 1 67 ? -0.656 -0.681 5.764 1.00 96.31 67 LEU A O 1
ATOM 585 N N . GLU A 1 68 ? 0.237 -0.891 7.804 1.00 96.25 68 GLU A N 1
ATOM 586 C CA . GLU A 1 68 ? -0.557 0.178 8.412 1.00 96.25 68 GLU A CA 1
ATOM 587 C C . GLU A 1 68 ? 0.264 1.137 9.273 1.00 96.25 68 GLU A C 1
ATOM 589 O O . GLU A 1 68 ? 1.341 0.797 9.776 1.00 96.25 68 GLU A O 1
ATOM 594 N N . SER A 1 69 ? -0.286 2.335 9.467 1.00 96.00 69 SER A N 1
ATOM 595 C CA . SER A 1 69 ? 0.251 3.328 10.388 1.00 96.00 69 SER A CA 1
ATOM 596 C C . SER A 1 69 ? 0.213 2.836 11.83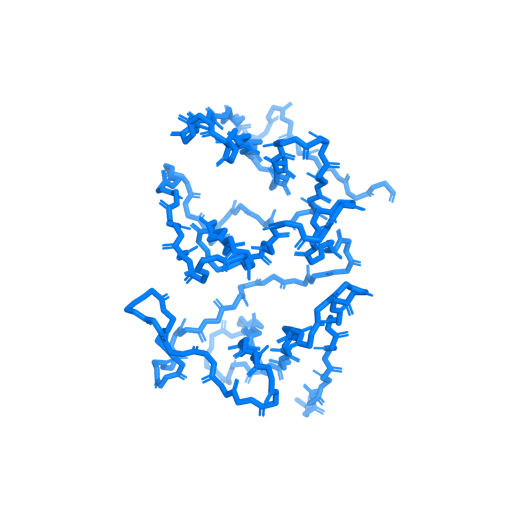4 1.00 96.00 69 SER A C 1
ATOM 598 O O . SER A 1 69 ? -0.604 2.002 12.225 1.00 96.00 69 SER A O 1
ATOM 600 N N . SER A 1 70 ? 1.082 3.395 12.678 1.00 93.69 70 SER A N 1
ATOM 601 C CA . SER A 1 70 ? 1.206 2.999 14.089 1.00 93.69 70 SER A CA 1
ATOM 602 C C . SER A 1 70 ? -0.059 3.216 14.927 1.00 93.69 70 SER A C 1
ATOM 604 O O . SER A 1 70 ? -0.162 2.661 16.016 1.00 93.69 70 SER A O 1
ATOM 606 N N . ASN A 1 71 ? -1.002 4.020 14.434 1.00 92.56 71 ASN A N 1
ATOM 607 C CA . ASN A 1 71 ? -2.307 4.282 15.038 1.00 92.56 71 ASN A CA 1
ATOM 608 C C . ASN A 1 71 ? -3.474 3.606 14.290 1.00 92.56 71 ASN A C 1
ATOM 610 O O . ASN A 1 71 ? -4.623 3.875 14.623 1.00 92.56 71 ASN A O 1
ATOM 614 N N . GLY A 1 72 ? -3.203 2.802 13.255 1.00 94.19 72 GLY A N 1
ATOM 615 C CA . GLY A 1 72 ? -4.215 2.103 12.453 1.00 94.19 72 GLY A CA 1
ATOM 616 C C . GLY A 1 72 ? -5.023 2.976 11.490 1.00 94.19 72 GLY A C 1
ATOM 617 O O . GLY A 1 72 ? -5.793 2.446 10.698 1.00 94.19 72 GLY A O 1
ATOM 618 N N . LYS A 1 73 ? -4.844 4.302 11.508 1.00 95.50 73 LYS A N 1
ATOM 619 C CA . LYS A 1 73 ? -5.648 5.245 10.713 1.00 95.50 73 LYS A CA 1
ATOM 620 C C . LYS A 1 73 ? -5.496 5.068 9.200 1.00 95.50 73 LYS A C 1
ATOM 622 O O . LYS A 1 73 ? -6.408 5.391 8.438 1.00 95.50 73 LYS A O 1
ATOM 627 N N . PHE A 1 74 ? -4.339 4.583 8.759 1.00 97.19 74 PHE A N 1
ATOM 628 C CA . PHE A 1 74 ? -4.025 4.449 7.345 1.00 97.19 74 PHE A CA 1
ATOM 629 C C . PHE A 1 74 ? -3.463 3.071 7.024 1.00 97.19 74 PHE A C 1
ATOM 631 O O . PHE A 1 74 ? -2.615 2.553 7.749 1.00 97.19 74 PHE A O 1
ATOM 638 N N . VAL A 1 75 ? -3.897 2.517 5.895 1.00 97.00 75 VAL A N 1
ATOM 639 C CA . VAL A 1 75 ? -3.394 1.267 5.320 1.00 97.00 75 VAL A CA 1
ATOM 640 C C . VAL A 1 75 ? -2.753 1.566 3.970 1.00 97.00 75 VAL A C 1
ATOM 642 O O . VAL A 1 75 ? -3.369 2.177 3.099 1.00 97.00 75 VAL A O 1
ATOM 645 N N . PHE A 1 76 ? -1.511 1.130 3.789 1.00 96.31 76 PHE A N 1
ATOM 646 C CA . PHE A 1 76 ? -0.794 1.219 2.524 1.00 96.31 76 PHE A CA 1
ATOM 647 C C . PHE A 1 76 ? -1.080 -0.025 1.681 1.00 96.31 76 PHE A C 1
ATOM 649 O O . PHE A 1 76 ? -0.951 -1.154 2.148 1.00 96.31 76 PHE A O 1
ATOM 656 N N . ILE A 1 77 ? -1.455 0.177 0.420 1.00 93.88 77 ILE A N 1
ATOM 657 C CA . ILE A 1 77 ? -1.624 -0.891 -0.563 1.00 93.88 77 ILE A CA 1
ATOM 658 C C . ILE A 1 77 ? -0.517 -0.717 -1.615 1.00 93.88 77 ILE A C 1
ATOM 660 O O . ILE A 1 77 ? -0.496 0.294 -2.326 1.00 93.88 77 ILE A O 1
ATOM 664 N N . PRO A 1 78 ? 0.408 -1.686 -1.754 1.00 87.88 78 PRO A N 1
ATOM 665 C CA . PRO A 1 78 ? 1.635 -1.522 -2.537 1.00 87.88 78 PRO A CA 1
ATOM 666 C C . PRO A 1 78 ? 1.432 -1.601 -4.060 1.00 87.88 78 PRO A C 1
ATOM 668 O O . PRO A 1 78 ? 2.378 -1.824 -4.806 1.00 87.88 78 PRO A O 1
ATOM 671 N N . TYR A 1 79 ? 0.213 -1.372 -4.550 1.00 86.62 79 TYR A N 1
ATOM 672 C CA . TYR A 1 79 ? -0.116 -1.314 -5.972 1.00 86.62 79 TYR A CA 1
ATOM 673 C C . TYR A 1 79 ? -0.200 0.151 -6.427 1.00 86.62 79 TYR A C 1
ATOM 675 O O . TYR A 1 79 ? -1.219 0.801 -6.232 1.00 86.62 79 TYR A O 1
ATOM 683 N N . GLY A 1 80 ? 0.885 0.702 -6.985 1.00 80.38 80 GLY A N 1
ATOM 684 C CA . GLY A 1 80 ? 0.895 2.063 -7.553 1.00 80.38 80 GLY A CA 1
ATOM 685 C C . GLY A 1 80 ? 0.842 3.228 -6.549 1.00 80.38 80 GLY A C 1
ATOM 686 O O . GLY A 1 80 ? 0.586 4.348 -6.966 1.00 80.38 80 GLY A O 1
ATOM 687 N N . LEU A 1 81 ? 1.103 2.982 -5.256 1.00 90.50 81 LEU A N 1
ATOM 688 C CA . LEU A 1 81 ? 1.009 3.942 -4.136 1.00 90.50 81 LEU A CA 1
ATOM 689 C C . LEU A 1 81 ? -0.420 4.367 -3.794 1.00 90.50 81 LEU A C 1
ATOM 691 O O . LEU A 1 81 ? -0.856 5.493 -4.029 1.00 90.50 81 LEU A O 1
ATOM 695 N N . LEU A 1 82 ? -1.125 3.419 -3.182 1.00 94.69 82 LEU A N 1
ATOM 696 C CA . LEU A 1 82 ? -2.484 3.581 -2.699 1.00 94.69 82 LEU A CA 1
ATOM 697 C C . LEU A 1 82 ? -2.507 3.652 -1.169 1.00 94.69 82 LEU A C 1
ATOM 699 O O . LEU A 1 82 ? -1.871 2.837 -0.502 1.00 94.69 82 LEU A O 1
ATOM 703 N N . VAL A 1 83 ? -3.263 4.596 -0.613 1.00 96.81 83 VAL A N 1
ATOM 704 C CA . VAL A 1 83 ? -3.462 4.740 0.836 1.00 96.81 83 VAL A CA 1
ATOM 705 C C . VAL A 1 83 ? -4.952 4.750 1.141 1.00 96.81 83 VAL A C 1
ATOM 707 O O . VAL A 1 83 ? -5.690 5.589 0.628 1.00 96.81 83 VAL A O 1
ATOM 710 N N . LEU A 1 84 ? -5.384 3.809 1.973 1.00 97.25 84 LEU A N 1
ATOM 711 C CA . LEU A 1 84 ? -6.741 3.715 2.495 1.00 97.25 84 LEU A CA 1
ATOM 712 C C . LEU A 1 84 ? -6.804 4.405 3.858 1.00 97.25 84 LEU A C 1
ATOM 714 O O . LEU A 1 84 ? -6.043 4.050 4.758 1.00 97.25 84 LEU A O 1
ATOM 718 N N . ASN A 1 85 ? -7.730 5.342 4.031 1.00 96.44 85 ASN A N 1
ATOM 719 C CA . ASN A 1 85 ? -8.120 5.831 5.350 1.00 96.44 85 ASN A CA 1
ATOM 720 C C . ASN A 1 85 ? -9.135 4.853 5.963 1.00 96.44 85 ASN A C 1
ATOM 722 O O . ASN A 1 85 ? -10.175 4.574 5.369 1.00 96.44 85 ASN A O 1
ATOM 726 N N . THR A 1 86 ? -8.831 4.304 7.138 1.00 95.44 86 THR A N 1
ATOM 727 C CA . THR A 1 86 ? -9.630 3.231 7.752 1.00 95.44 86 THR A CA 1
ATOM 728 C C . THR A 1 86 ? -10.923 3.723 8.402 1.00 95.44 86 THR A C 1
ATOM 730 O O . THR A 1 86 ? -11.856 2.938 8.561 1.00 95.44 86 THR A O 1
ATOM 733 N N . GLU A 1 87 ? -11.019 5.014 8.731 1.00 93.31 87 GLU A N 1
ATOM 734 C CA . GLU A 1 87 ? -12.197 5.613 9.367 1.00 93.31 87 GLU A CA 1
ATOM 735 C C . GLU A 1 87 ? -13.334 5.822 8.360 1.00 93.31 87 GLU A C 1
ATOM 737 O O . GLU A 1 87 ? -14.490 5.514 8.647 1.00 93.31 87 GLU A O 1
ATOM 742 N N . ASN A 1 88 ? -13.007 6.348 7.176 1.00 94.56 88 ASN A N 1
ATOM 743 C CA . ASN A 1 88 ? -13.985 6.705 6.142 1.00 94.56 88 ASN A CA 1
ATOM 744 C C . ASN A 1 88 ? -13.924 5.807 4.893 1.00 94.56 88 ASN A C 1
ATOM 746 O O . ASN A 1 88 ? -14.723 5.995 3.980 1.00 94.56 88 ASN A O 1
ATOM 750 N N . GLN A 1 89 ? -12.993 4.847 4.855 1.00 93.75 89 GLN A N 1
ATOM 751 C CA . GLN A 1 89 ? -12.734 3.943 3.726 1.00 93.75 89 GLN A CA 1
ATOM 752 C C . GLN A 1 89 ? -12.392 4.658 2.408 1.00 93.75 89 GLN A C 1
ATOM 754 O O . GLN A 1 89 ? -12.514 4.083 1.326 1.00 93.75 89 GLN A O 1
ATOM 759 N N . GLU A 1 90 ? -11.933 5.907 2.483 1.00 95.69 90 GLU A N 1
ATOM 760 C CA . GLU A 1 90 ? -11.469 6.654 1.321 1.00 95.69 90 GLU A CA 1
ATOM 761 C C . GLU A 1 90 ? -10.126 6.089 0.848 1.00 95.69 90 GLU A C 1
ATOM 763 O O . GLU A 1 90 ? -9.149 6.063 1.603 1.00 95.69 90 GLU A O 1
ATOM 768 N N . LEU A 1 91 ? -10.072 5.653 -0.413 1.00 96.19 91 LEU A N 1
ATOM 769 C CA . LEU A 1 91 ? -8.853 5.169 -1.050 1.00 96.19 91 LEU A CA 1
ATOM 770 C C . LEU A 1 91 ? -8.267 6.247 -1.962 1.00 96.19 91 LEU A C 1
ATOM 772 O O . LEU A 1 91 ? -8.880 6.643 -2.953 1.00 96.19 91 LEU A O 1
ATOM 776 N N . LYS A 1 92 ? -7.042 6.682 -1.666 1.00 95.69 92 LYS A N 1
ATOM 777 C CA . LYS A 1 92 ? -6.313 7.657 -2.482 1.00 95.69 92 LYS A CA 1
ATOM 778 C C . LYS A 1 92 ? -5.184 7.001 -3.246 1.00 95.69 92 LYS A C 1
ATOM 780 O O . LYS A 1 92 ? -4.464 6.170 -2.697 1.00 95.69 92 LYS A O 1
ATOM 785 N N . LYS A 1 93 ? -5.014 7.426 -4.495 1.00 94.06 93 LYS A N 1
ATOM 786 C CA . LYS A 1 93 ? -3.875 7.092 -5.346 1.00 94.06 93 LYS A CA 1
ATOM 787 C C . LYS A 1 93 ? -2.962 8.301 -5.473 1.00 94.06 93 LYS A C 1
ATOM 789 O O . LYS A 1 93 ? -3.443 9.414 -5.666 1.00 94.06 93 LYS A O 1
ATOM 794 N N . TYR A 1 94 ? -1.661 8.060 -5.387 1.00 91.94 94 TYR A N 1
ATOM 795 C CA . TYR A 1 94 ? -0.636 9.060 -5.644 1.00 91.94 94 TYR A CA 1
ATOM 796 C C . TYR A 1 94 ? 0.149 8.643 -6.881 1.00 91.94 94 TYR A C 1
ATOM 798 O O . TYR A 1 94 ? 0.847 7.631 -6.868 1.00 91.94 94 TYR A O 1
ATOM 806 N N . ASP A 1 95 ? 0.003 9.409 -7.958 1.00 86.62 95 ASP A N 1
ATOM 807 C CA . ASP A 1 95 ? 0.656 9.103 -9.225 1.00 86.62 95 ASP A CA 1
ATOM 808 C C . ASP A 1 95 ? 2.157 9.396 -9.131 1.00 86.62 95 ASP A C 1
ATOM 810 O O . ASP A 1 95 ? 2.577 10.545 -8.989 1.00 86.62 95 ASP A O 1
ATOM 814 N N . LYS A 1 96 ? 2.963 8.334 -9.195 1.00 82.50 96 LYS A N 1
ATOM 815 C CA . LYS A 1 96 ? 4.424 8.416 -9.268 1.00 82.50 96 LYS A CA 1
ATOM 816 C C . LYS A 1 96 ? 4.875 8.667 -10.700 1.00 82.50 96 LYS A C 1
ATOM 818 O O . LYS A 1 96 ? 4.266 8.169 -11.644 1.00 82.50 96 LYS A O 1
ATOM 823 N N . THR A 1 97 ? 6.002 9.349 -10.861 1.00 80.56 97 THR A N 1
ATOM 824 C CA . THR A 1 97 ? 6.610 9.572 -12.178 1.00 80.56 97 THR A CA 1
ATOM 825 C C . THR A 1 97 ? 7.283 8.305 -12.709 1.00 80.56 97 THR A C 1
ATOM 827 O O . THR A 1 97 ? 7.343 8.097 -13.921 1.00 80.56 97 THR A O 1
ATOM 830 N N . ILE A 1 98 ? 7.808 7.449 -11.821 1.00 71.75 98 ILE A N 1
ATOM 831 C CA . ILE A 1 98 ? 8.484 6.202 -12.206 1.00 71.75 98 ILE A CA 1
ATOM 832 C C . ILE A 1 98 ? 7.684 4.985 -11.750 1.00 71.75 98 ILE A C 1
ATOM 834 O O . ILE A 1 98 ? 7.619 4.664 -10.562 1.00 71.75 98 ILE A O 1
ATOM 838 N N . GLU A 1 99 ? 7.161 4.263 -12.738 1.00 66.31 99 GLU A N 1
ATOM 839 C CA . GLU A 1 99 ? 6.491 2.977 -12.560 1.00 66.31 99 GLU A CA 1
ATOM 840 C C . GLU A 1 99 ? 7.462 1.860 -12.134 1.00 66.31 99 GLU A C 1
ATOM 842 O O . GLU A 1 99 ? 8.657 1.855 -12.452 1.00 66.31 99 GLU A O 1
ATOM 847 N N . ASN A 1 100 ? 6.918 0.870 -11.429 1.00 60.19 100 ASN A N 1
ATOM 848 C CA . ASN A 1 100 ? 7.662 -0.151 -10.684 1.00 60.19 100 ASN A CA 1
ATOM 849 C C . ASN A 1 100 ? 8.529 -1.107 -11.535 1.00 60.19 100 ASN A C 1
ATOM 851 O O . ASN A 1 100 ? 9.442 -1.737 -11.006 1.00 60.19 100 ASN A O 1
ATOM 855 N N . TYR A 1 101 ? 8.322 -1.193 -12.855 1.00 59.03 101 TYR A N 1
ATOM 856 C CA . TYR A 1 101 ? 8.980 -2.188 -13.723 1.00 59.03 101 TYR A CA 1
ATOM 857 C C . TYR A 1 101 ? 10.521 -2.174 -13.677 1.00 59.03 101 TYR A C 1
ATOM 859 O O . TYR A 1 101 ? 11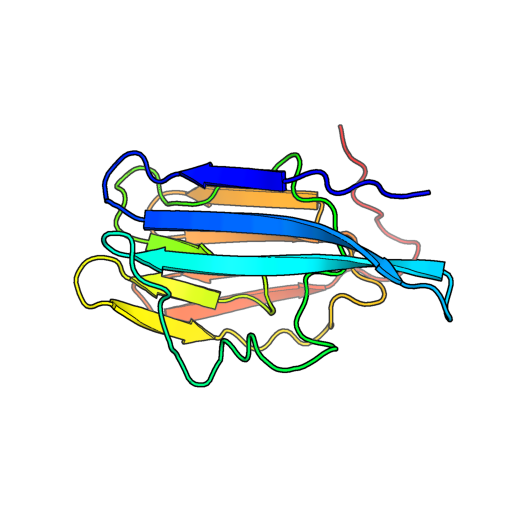.143 -3.198 -13.937 1.00 59.03 101 TYR A O 1
ATOM 867 N N . ASN A 1 102 ? 11.141 -1.045 -13.309 1.00 64.75 102 ASN A N 1
ATOM 868 C CA . ASN A 1 102 ? 12.590 -0.918 -13.078 1.00 64.75 102 ASN A CA 1
ATOM 869 C C . ASN A 1 102 ? 12.917 -0.175 -11.766 1.00 64.75 102 ASN A C 1
ATOM 871 O O . ASN A 1 102 ? 13.953 0.491 -11.657 1.00 64.75 102 ASN A O 1
ATOM 875 N N . ASN A 1 103 ? 12.002 -0.221 -10.799 1.00 76.44 103 ASN A N 1
ATOM 876 C CA . ASN A 1 103 ? 12.069 0.550 -9.563 1.00 76.44 103 ASN A CA 1
ATOM 877 C C . ASN A 1 103 ? 11.495 -0.264 -8.397 1.00 76.44 103 ASN A C 1
ATOM 879 O O . ASN A 1 103 ? 10.464 0.098 -7.831 1.00 76.44 103 ASN A O 1
ATOM 883 N N . LYS A 1 104 ? 12.166 -1.372 -8.058 1.00 82.19 104 LYS A N 1
ATOM 884 C CA . LYS A 1 104 ? 11.634 -2.343 -7.096 1.00 82.19 104 LYS A CA 1
ATOM 885 C C . LYS A 1 104 ? 11.411 -1.724 -5.717 1.00 82.19 104 LYS A C 1
ATOM 887 O O . LYS A 1 104 ? 12.268 -0.974 -5.249 1.00 82.19 104 LYS A O 1
ATOM 892 N N . PHE A 1 105 ? 10.306 -2.053 -5.058 1.00 86.94 105 PHE A N 1
ATOM 893 C CA . PHE A 1 105 ? 10.092 -1.812 -3.636 1.00 86.94 105 PHE A CA 1
ATOM 894 C C . PHE A 1 105 ? 11.210 -2.432 -2.802 1.00 86.94 105 PHE A C 1
ATOM 896 O O . PHE A 1 105 ? 11.693 -3.529 -3.082 1.00 86.94 105 PHE A O 1
ATOM 903 N N . ILE A 1 106 ? 11.616 -1.697 -1.771 1.00 88.06 106 ILE A N 1
ATOM 904 C CA . ILE A 1 106 ? 12.600 -2.126 -0.778 1.00 88.06 106 ILE A CA 1
ATOM 905 C C . ILE A 1 106 ? 11.939 -2.204 0.591 1.00 88.06 106 ILE A C 1
ATOM 907 O O . ILE A 1 106 ? 12.111 -3.199 1.295 1.00 88.06 106 ILE A O 1
ATOM 911 N N . SER A 1 107 ? 11.213 -1.153 0.979 1.00 92.06 107 SER A N 1
ATOM 912 C CA . SER A 1 107 ? 10.511 -1.066 2.258 1.00 92.06 107 SER A CA 1
ATOM 913 C C . SER A 1 107 ? 9.521 0.098 2.274 1.00 92.06 107 SER A C 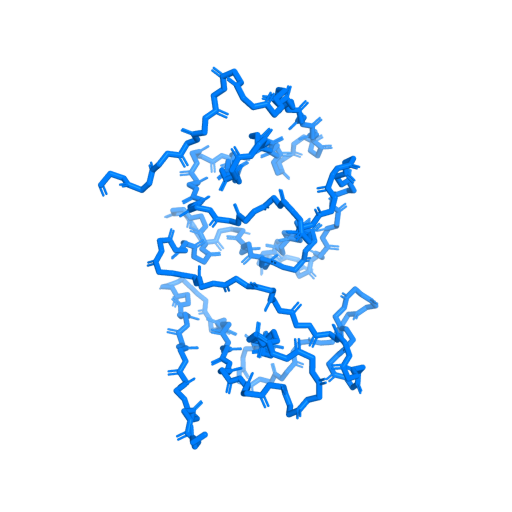1
ATOM 915 O O . SER A 1 107 ? 9.550 0.994 1.424 1.00 92.06 107 SER A O 1
ATOM 917 N N . ASN A 1 108 ? 8.656 0.120 3.286 1.00 95.31 108 ASN A N 1
ATOM 918 C CA . ASN A 1 108 ? 7.936 1.324 3.670 1.00 95.31 108 ASN A CA 1
ATOM 919 C C . ASN A 1 108 ? 7.957 1.523 5.182 1.00 95.31 108 ASN A C 1
ATOM 921 O O . ASN A 1 108 ? 8.164 0.593 5.959 1.00 95.31 108 ASN A O 1
ATOM 925 N N . LEU A 1 109 ? 7.711 2.762 5.585 1.00 95.62 109 LEU A N 1
ATOM 926 C CA . LEU A 1 109 ? 7.641 3.178 6.972 1.00 95.62 109 LEU A CA 1
ATOM 927 C C . LEU A 1 109 ? 6.515 4.190 7.138 1.00 95.62 109 LEU A C 1
ATOM 929 O O . LEU A 1 109 ? 6.349 5.092 6.317 1.00 95.62 109 LEU A O 1
ATOM 933 N N . PHE A 1 110 ? 5.793 4.073 8.245 1.00 96.12 110 PHE A N 1
ATOM 934 C CA . PHE A 1 110 ? 4.892 5.116 8.707 1.00 96.12 110 PHE A CA 1
ATOM 935 C C . PHE A 1 110 ? 5.565 5.935 9.809 1.00 96.12 110 PHE A C 1
ATOM 937 O O . PHE A 1 110 ? 6.007 5.384 10.818 1.00 96.12 110 PHE A O 1
ATOM 944 N N . LEU A 1 111 ? 5.627 7.253 9.624 1.00 92.75 111 LEU A N 1
ATOM 945 C CA . LEU A 1 111 ? 6.096 8.218 10.617 1.00 92.75 111 LEU A CA 1
ATOM 946 C C . LEU A 1 111 ? 4.977 9.216 10.893 1.00 92.75 111 LEU A C 1
ATOM 948 O O . LEU A 1 111 ? 4.799 10.177 10.148 1.00 92.75 111 LEU A O 1
ATOM 952 N N . ASN A 1 112 ? 4.234 9.002 11.979 1.00 86.38 112 ASN A N 1
ATOM 953 C CA . ASN A 1 112 ? 3.033 9.779 12.296 1.00 86.38 112 ASN A CA 1
ATOM 954 C C . ASN A 1 112 ? 2.048 9.760 11.106 1.00 86.38 112 ASN A C 1
ATOM 956 O O . ASN A 1 112 ? 1.596 8.692 10.699 1.00 86.38 112 ASN A O 1
ATOM 960 N N . ASP A 1 113 ? 1.769 10.930 10.528 1.00 90.62 113 ASP A N 1
ATOM 961 C CA . ASP A 1 113 ? 0.876 11.126 9.383 1.00 90.62 113 ASP A CA 1
ATOM 962 C C . ASP A 1 113 ? 1.578 10.988 8.021 1.00 90.62 113 ASP A C 1
ATOM 964 O O . ASP A 1 113 ? 0.985 11.282 6.980 1.00 90.62 113 ASP A O 1
ATOM 968 N N . PHE A 1 114 ? 2.837 10.540 8.008 1.00 95.75 114 PHE A N 1
ATOM 969 C CA . PHE A 1 114 ? 3.606 10.330 6.788 1.00 95.75 114 PHE A CA 1
ATOM 970 C C . PHE A 1 114 ? 3.759 8.850 6.458 1.00 95.75 114 PHE A C 1
ATOM 972 O O . PHE A 1 114 ? 4.142 8.051 7.312 1.00 95.75 114 PHE A O 1
ATOM 979 N N . LEU A 1 115 ? 3.534 8.511 5.193 1.00 97.06 115 LEU A N 1
ATOM 980 C CA . LEU A 1 115 ? 3.983 7.260 4.594 1.00 97.06 115 LEU A CA 1
ATOM 981 C C . LEU A 1 115 ? 5.240 7.547 3.773 1.00 97.06 115 LEU A C 1
ATOM 983 O O . LEU A 1 115 ? 5.227 8.388 2.876 1.00 97.06 115 LEU A O 1
ATOM 987 N N . ILE A 1 116 ? 6.314 6.825 4.069 1.00 95.88 116 ILE A N 1
ATOM 988 C CA . ILE A 1 116 ? 7.555 6.842 3.302 1.00 95.88 116 ILE A CA 1
ATOM 989 C C . ILE A 1 116 ? 7.682 5.487 2.619 1.00 95.88 116 ILE A C 1
ATOM 991 O O . ILE A 1 116 ? 7.679 4.458 3.292 1.00 95.88 116 ILE A O 1
ATOM 995 N N . VAL A 1 117 ? 7.795 5.480 1.295 1.00 93.75 117 VAL A N 1
ATOM 996 C CA . VAL A 1 117 ? 8.023 4.268 0.503 1.00 93.75 117 VAL A CA 1
ATOM 997 C C . VAL A 1 117 ? 9.371 4.388 -0.181 1.00 93.75 117 VAL A C 1
ATOM 999 O O . VAL A 1 117 ? 9.613 5.333 -0.934 1.00 93.75 117 VAL A O 1
ATOM 1002 N N . LEU A 1 118 ? 10.242 3.427 0.105 1.00 90.38 118 LEU A N 1
ATOM 1003 C CA . LEU A 1 118 ? 11.552 3.311 -0.500 1.00 90.38 118 LEU A CA 1
ATOM 1004 C C . LEU A 1 118 ? 11.483 2.291 -1.632 1.00 90.38 118 LEU A C 1
ATOM 1006 O O . LEU A 1 118 ? 11.234 1.103 -1.417 1.00 90.38 118 LEU A O 1
ATOM 1010 N N . ASN A 1 119 ? 11.753 2.769 -2.836 1.00 87.44 119 ASN A N 1
ATOM 1011 C CA . ASN A 1 119 ? 12.020 1.956 -4.005 1.00 87.44 119 ASN A CA 1
ATOM 1012 C C . ASN A 1 119 ? 13.498 2.130 -4.403 1.00 87.44 119 ASN A C 1
ATOM 1014 O O . ASN A 1 119 ? 14.158 3.086 -3.998 1.00 87.44 119 ASN A O 1
ATOM 1018 N N . GLN A 1 120 ? 14.025 1.239 -5.242 1.00 84.88 120 GLN A N 1
ATOM 1019 C CA . GLN A 1 120 ? 15.432 1.239 -5.669 1.00 84.88 120 GLN A CA 1
ATOM 1020 C C . GLN A 1 120 ? 15.952 2.578 -6.201 1.00 84.88 120 GLN A C 1
ATOM 1022 O O . GLN A 1 120 ? 17.144 2.856 -6.082 1.00 84.88 120 GLN A O 1
ATOM 1027 N N . ARG A 1 121 ? 15.086 3.388 -6.814 1.00 82.94 121 ARG A N 1
ATOM 1028 C CA . ARG A 1 121 ? 15.456 4.649 -7.467 1.00 82.94 121 ARG A CA 1
ATOM 1029 C C . ARG A 1 121 ? 14.629 5.836 -7.002 1.00 82.94 121 ARG A C 1
ATOM 1031 O O . ARG A 1 121 ? 14.848 6.938 -7.495 1.00 82.94 121 ARG A O 1
ATOM 1038 N N . VAL A 1 122 ? 13.664 5.620 -6.116 1.00 86.75 122 VAL A N 1
ATOM 1039 C CA . VAL A 1 122 ? 12.703 6.651 -5.731 1.00 86.75 122 VAL A CA 1
ATOM 1040 C C . VAL A 1 122 ? 12.403 6.553 -4.249 1.00 86.75 122 VAL A C 1
ATOM 1042 O O . VAL A 1 122 ? 12.131 5.469 -3.736 1.00 86.75 122 VAL A O 1
ATOM 1045 N N . ILE A 1 123 ? 12.386 7.705 -3.589 1.00 90.94 123 ILE A N 1
ATOM 1046 C CA . ILE A 1 123 ? 11.764 7.860 -2.279 1.00 90.94 123 ILE A CA 1
ATOM 1047 C C . ILE A 1 123 ? 10.447 8.598 -2.494 1.00 90.94 123 ILE A C 1
ATOM 1049 O O . ILE A 1 123 ? 10.424 9.725 -2.984 1.00 90.94 123 ILE A O 1
ATOM 1053 N N . CYS A 1 124 ? 9.347 7.947 -2.138 1.00 93.12 124 CYS A N 1
ATOM 1054 C CA . CYS A 1 124 ? 8.023 8.555 -2.120 1.00 93.12 124 CYS A CA 1
ATOM 1055 C C . CYS A 1 124 ? 7.680 8.945 -0.687 1.00 93.12 124 CYS A C 1
ATOM 1057 O O . CYS A 1 124 ? 7.754 8.104 0.207 1.00 93.12 124 CYS A O 1
ATOM 1059 N N . ILE A 1 125 ? 7.257 10.187 -0.474 1.00 95.38 125 ILE A N 1
ATOM 1060 C CA . ILE A 1 125 ? 6.769 10.669 0.817 1.00 95.38 125 ILE A CA 1
ATOM 1061 C C . ILE A 1 125 ? 5.354 11.198 0.624 1.00 95.38 125 ILE A C 1
ATOM 1063 O O . ILE A 1 125 ? 5.117 12.120 -0.155 1.00 95.38 125 ILE A O 1
ATOM 1067 N N . VAL A 1 126 ? 4.412 10.627 1.363 1.00 96.50 126 VAL A N 1
ATOM 1068 C CA . VAL A 1 126 ? 3.003 11.012 1.353 1.00 96.50 126 VAL A CA 1
ATOM 1069 C C . VAL A 1 126 ? 2.643 11.578 2.719 1.00 96.50 126 VAL A C 1
ATOM 1071 O O . VAL A 1 126 ? 2.722 10.872 3.717 1.00 96.50 126 VAL A O 1
ATOM 1074 N N . ASP A 1 127 ? 2.227 12.841 2.761 1.00 95.44 127 ASP A N 1
ATOM 1075 C CA . ASP A 1 127 ? 1.516 13.444 3.891 1.00 95.44 127 ASP A CA 1
ATOM 1076 C C . ASP A 1 127 ? 0.031 13.084 3.762 1.00 95.44 127 ASP A C 1
ATOM 1078 O O . ASP A 1 127 ? -0.691 13.645 2.928 1.00 95.44 127 ASP A O 1
ATOM 1082 N N . MET A 1 128 ? -0.414 12.115 4.559 1.00 93.25 128 MET A N 1
ATOM 1083 C CA . MET A 1 128 ? -1.746 11.516 4.442 1.00 93.25 128 MET A CA 1
ATOM 108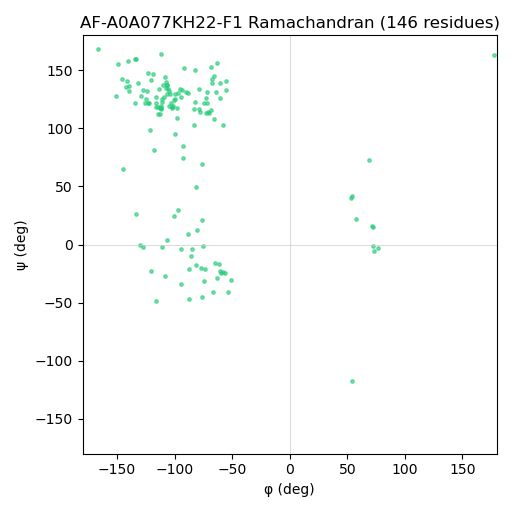4 C C . MET A 1 128 ? -2.853 12.456 4.942 1.00 93.25 128 MET A C 1
ATOM 1086 O O . MET A 1 128 ? -4.007 12.325 4.535 1.00 93.25 128 MET A O 1
ATOM 1090 N N . VAL A 1 129 ? -2.510 13.440 5.784 1.00 90.06 129 VAL A N 1
ATOM 1091 C CA . VAL A 1 129 ? -3.460 14.420 6.336 1.00 90.06 129 VAL A CA 1
ATOM 1092 C C . VAL A 1 129 ? -3.608 15.623 5.413 1.00 90.06 129 VAL A C 1
ATOM 1094 O O . VAL A 1 129 ? -4.726 16.037 5.111 1.00 90.06 129 VAL A O 1
ATOM 1097 N N . LYS A 1 130 ? -2.494 16.184 4.932 1.00 91.81 130 LYS A N 1
ATOM 1098 C CA . LYS A 1 130 ? -2.516 17.346 4.026 1.00 91.81 130 LYS A CA 1
ATOM 1099 C C . LYS A 1 130 ? -2.690 16.961 2.564 1.00 91.81 130 LYS A C 1
ATOM 1101 O O . LYS A 1 130 ? -2.775 17.844 1.715 1.00 91.81 130 LYS A O 1
ATOM 1106 N N . ASN A 1 131 ? -2.728 15.662 2.276 1.00 88.56 131 ASN A N 1
ATOM 1107 C CA . ASN A 1 131 ? -2.794 15.110 0.932 1.00 88.56 131 ASN A CA 1
ATOM 1108 C C . ASN A 1 131 ? -1.665 15.631 0.027 1.00 88.56 131 ASN A C 1
ATOM 1110 O O . ASN A 1 131 ? -1.891 15.996 -1.127 1.00 88.56 131 ASN A O 1
ATOM 1114 N N . ARG A 1 132 ? -0.448 15.710 0.576 1.00 92.88 132 ARG A N 1
ATOM 1115 C CA . ARG A 1 132 ? 0.734 16.187 -0.149 1.00 92.88 132 ARG A CA 1
ATOM 1116 C C . ARG A 1 132 ? 1.614 15.007 -0.519 1.00 92.88 132 ARG A C 1
ATOM 1118 O O . ARG A 1 132 ? 1.955 14.204 0.340 1.00 92.88 132 ARG A O 1
ATOM 1125 N N . PHE A 1 133 ? 2.043 14.961 -1.770 1.00 93.88 133 PHE A N 1
ATOM 1126 C CA . PHE A 1 133 ? 2.976 13.964 -2.273 1.00 93.88 133 PHE A CA 1
ATOM 1127 C C . PHE A 1 133 ? 4.294 14.628 -2.668 1.00 93.88 133 PHE A C 1
ATOM 1129 O O . PHE A 1 133 ? 4.298 15.688 -3.294 1.00 93.88 133 PHE A O 1
ATOM 1136 N N . ILE A 1 134 ? 5.400 14.020 -2.252 1.00 92.06 134 ILE A N 1
ATOM 1137 C CA . ILE A 1 134 ? 6.758 14.366 -2.660 1.00 92.06 134 ILE A CA 1
ATOM 1138 C C . ILE A 1 134 ? 7.389 13.103 -3.232 1.00 92.06 134 ILE A C 1
ATOM 1140 O O . ILE A 1 134 ? 7.338 12.037 -2.615 1.00 92.06 134 ILE A O 1
ATOM 1144 N N . GLU A 1 135 ? 8.012 13.248 -4.392 1.00 91.69 135 GLU A N 1
ATOM 1145 C CA . GLU A 1 135 ? 8.772 12.199 -5.050 1.00 91.69 135 GLU A CA 1
ATOM 1146 C C . GLU A 1 135 ? 10.194 12.698 -5.273 1.00 91.69 135 GLU A C 1
ATOM 1148 O O . GLU A 1 135 ? 10.398 13.713 -5.936 1.00 91.69 135 GLU A O 1
ATOM 1153 N N . GLU A 1 136 ? 11.171 11.977 -4.733 1.00 87.75 136 GLU A N 1
ATOM 1154 C CA . GLU A 1 136 ? 12.585 12.240 -4.986 1.00 87.75 136 GLU A CA 1
ATOM 1155 C C . GLU A 1 136 ? 13.171 11.088 -5.797 1.00 87.75 136 GLU A C 1
ATOM 1157 O O . GLU A 1 136 ? 13.166 9.931 -5.364 1.00 87.75 136 GLU A O 1
ATOM 1162 N N . ILE A 1 137 ? 13.659 11.411 -6.996 1.00 84.88 137 ILE A N 1
ATOM 1163 C CA . ILE A 1 137 ? 14.134 10.446 -7.989 1.00 84.88 137 ILE A CA 1
ATOM 1164 C C . ILE A 1 137 ? 15.659 10.476 -8.060 1.00 84.88 137 ILE A C 1
ATOM 1166 O O . ILE A 1 137 ? 16.274 11.517 -8.296 1.00 84.88 137 ILE A O 1
ATOM 1170 N N . TYR A 1 138 ? 16.271 9.299 -7.980 1.00 78.19 138 TYR A N 1
ATOM 1171 C CA . TYR A 1 138 ? 17.711 9.113 -8.082 1.00 78.19 138 TYR A CA 1
ATOM 1172 C C . TYR A 1 138 ? 18.104 8.486 -9.427 1.00 78.19 138 TYR A C 1
ATOM 1174 O O . TYR A 1 138 ? 17.468 7.573 -9.969 1.00 78.19 138 TYR A O 1
ATOM 1182 N N . SER A 1 139 ? 19.181 9.020 -10.006 1.00 68.00 139 SER A N 1
ATOM 1183 C CA . SER A 1 139 ? 19.701 8.599 -11.308 1.00 68.00 139 SER A CA 1
ATOM 1184 C C . SER A 1 139 ? 20.260 7.174 -11.256 1.00 68.00 139 SER A C 1
ATOM 1186 O O . SER A 1 139 ? 20.934 6.798 -10.296 1.00 68.00 139 SER A O 1
ATOM 1188 N N . TYR A 1 140 ? 20.045 6.408 -12.329 1.00 56.59 140 TYR A N 1
ATOM 1189 C CA . TYR A 1 140 ? 20.651 5.085 -12.511 1.00 56.59 140 TYR A CA 1
ATOM 1190 C C . TYR A 1 140 ? 22.186 5.206 -12.387 1.00 56.59 140 TYR A C 1
ATOM 1192 O O . TYR A 1 140 ? 22.761 6.120 -12.972 1.00 56.59 140 TYR A O 1
ATOM 1200 N N . GLN A 1 141 ? 22.826 4.322 -11.606 1.00 54.66 141 GLN A N 1
ATOM 1201 C CA . GLN A 1 141 ? 24.275 4.281 -11.293 1.00 54.66 141 GLN A CA 1
ATOM 1202 C C . GLN A 1 141 ? 24.831 5.300 -10.275 1.00 54.66 141 GLN A C 1
ATOM 1204 O O . GLN A 1 141 ? 26.014 5.212 -9.953 1.00 54.66 141 GLN A O 1
ATOM 1209 N N . LYS A 1 142 ? 24.036 6.234 -9.726 1.00 54.84 142 LYS A N 1
ATOM 1210 C CA . LYS A 1 142 ? 24.521 7.148 -8.662 1.00 54.84 142 LYS A CA 1
ATOM 1211 C C . LYS A 1 142 ? 24.224 6.669 -7.241 1.00 54.84 142 LYS A C 1
ATOM 1213 O O . LYS A 1 142 ? 25.032 6.910 -6.353 1.00 54.84 142 LYS A O 1
ATOM 1218 N N . LEU A 1 143 ? 23.092 6.003 -7.035 1.00 54.88 143 LEU A N 1
ATOM 1219 C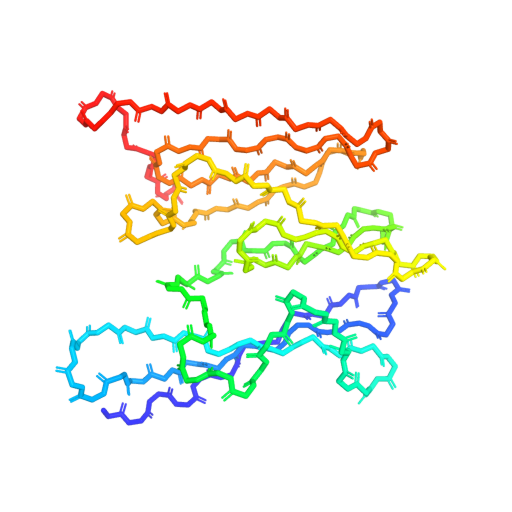 CA . LEU A 1 143 ? 22.729 5.323 -5.794 1.00 54.88 143 LEU A CA 1
ATOM 1220 C C . LEU A 1 143 ? 21.813 4.152 -6.146 1.00 54.88 143 LEU A C 1
ATOM 1222 O O . LEU A 1 143 ? 20.821 4.331 -6.850 1.00 54.88 143 LEU A O 1
ATOM 1226 N N . VAL A 1 144 ? 22.158 2.965 -5.659 1.00 59.06 144 VAL A N 1
ATOM 1227 C CA . VAL A 1 144 ? 21.239 1.832 -5.556 1.00 59.06 144 VAL A CA 1
ATOM 1228 C C . VAL A 1 144 ? 21.037 1.636 -4.065 1.00 59.06 144 VAL A C 1
ATOM 1230 O O . VAL A 1 144 ? 22.004 1.412 -3.341 1.00 59.06 144 VAL A O 1
ATOM 1233 N N . PHE A 1 145 ? 19.805 1.791 -3.589 1.00 62.62 145 PHE A N 1
ATOM 1234 C CA .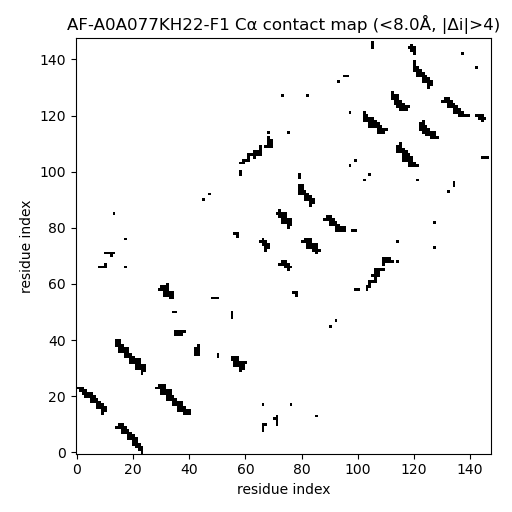 PHE A 1 145 ? 19.487 1.413 -2.219 1.00 62.62 145 PHE A CA 1
ATOM 1235 C C . PHE A 1 145 ? 19.521 -0.116 -2.154 1.00 62.62 145 PHE A C 1
ATOM 1237 O O . PHE A 1 145 ? 18.738 -0.791 -2.824 1.00 62.62 145 PHE A O 1
ATOM 1244 N N . GLU A 1 146 ? 20.476 -0.662 -1.411 1.00 60.53 146 GLU A N 1
ATOM 1245 C CA . GLU A 1 146 ? 20.566 -2.099 -1.170 1.00 60.53 146 GLU A CA 1
ATOM 1246 C C . GLU A 1 146 ? 19.808 -2.463 0.106 1.00 60.53 146 GLU A C 1
ATOM 1248 O O . GLU A 1 146 ? 19.643 -1.651 1.021 1.00 60.53 146 GLU A O 1
ATOM 1253 N N . LYS A 1 147 ? 19.309 -3.697 0.141 1.00 54.94 147 LYS A N 1
ATOM 1254 C CA . LYS A 1 147 ? 18.683 -4.271 1.326 1.00 54.94 147 LYS A CA 1
ATOM 1255 C C . LYS A 1 147 ? 19.789 -4.463 2.373 1.00 54.94 147 LYS A C 1
ATOM 1257 O O . LYS A 1 147 ? 20.737 -5.192 2.091 1.00 54.94 147 LYS A O 1
ATOM 1262 N N . MET A 1 148 ? 19.705 -3.758 3.506 1.00 51.25 148 MET A N 1
ATOM 1263 C CA . MET A 1 148 ? 20.637 -3.950 4.630 1.00 51.25 148 MET A CA 1
ATOM 1264 C C . MET A 1 148 ? 20.424 -5.304 5.299 1.00 51.25 148 MET A C 1
ATOM 1266 O O . MET A 1 148 ? 19.249 -5.737 5.369 1.00 51.25 148 MET A O 1
#

Radius of gyration: 15.2 Å; Cα contacts (8 Å, |Δi|>4): 293; chains: 1; bounding box: 40×43×36 Å

pLDDT: mean 84.3, std 14.36, range [39.06, 97.81]